Protein AF-A0A4U9DB85-F1 (afdb_monomer_lite)

pLDDT: mean 91.2, std 7.73, range [53.72, 98.06]

Sequence (79 aa):
MANPELLEEQREETRLIIEELLEDGSDPDALYTIEHHLSADDFETLEKVAVEAFKLGYEVTEPEELEVEEAKPLSAAIS

Foldseek 3Di:
DDDVVVVVVVVVVVVVVVVVCVVVPDDPPDDDDDKDKDWDQDPVVVVVVQVVLVVVPWDKDDWDFDDDPPGTIIIIMTD

Secondary structure (DSSP, 8-state):
---HHHHHHHHHHHHHHHHHHHHTT--TTSPPPP-EEEEESSHHHHHHHHHHHHHHT--BPPPEE---SS---EEEEE-

Radius of gyration: 15.67 Å; chains: 1; bounding box: 38×29×38 Å

InterPro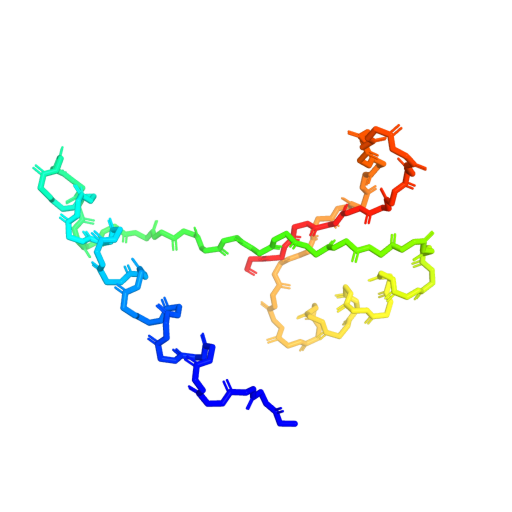 domains:
  IPR009671 Regulator of ribonuclease activity B domain [PF06877] (12-71)
  IPR016716 Regulator of ribonuclease activity B [NF008393] (1-74)
  IPR036701 RraB-like superfamily [G3DSA:3.30.70.970] (1-78)
  IPR036701 RraB-like superfamily [SSF89946] (2-73)

Structure (mmCIF, N/CA/C/O backbone):
data_AF-A0A4U9DB85-F1
#
_entry.id   AF-A0A4U9DB85-F1
#
loop_
_atom_site.group_PDB
_atom_site.id
_atom_site.type_symbol
_atom_site.label_atom_id
_atom_site.label_alt_id
_atom_site.label_comp_id
_atom_site.label_asym_id
_atom_site.label_entity_id
_atom_site.label_seq_id
_atom_site.pdbx_PDB_ins_code
_atom_site.Cartn_x
_atom_site.Cartn_y
_atom_site.Cartn_z
_atom_site.occupancy
_atom_site.B_iso_or_equiv
_atom_site.auth_seq_id
_atom_site.auth_comp_id
_atom_site.auth_asym_id
_atom_site.auth_atom_id
_atom_site.pdbx_PDB_model_num
ATOM 1 N N . MET A 1 1 ? 11.156 -15.029 -2.146 1.00 53.72 1 MET A N 1
ATOM 2 C CA . MET A 1 1 ? 10.390 -15.053 -0.881 1.00 53.72 1 MET A CA 1
ATOM 3 C C . MET A 1 1 ? 10.769 -13.797 -0.123 1.00 53.72 1 MET A C 1
ATOM 5 O O . MET A 1 1 ? 11.948 -13.465 -0.143 1.00 53.72 1 MET A O 1
ATOM 9 N N . ALA A 1 2 ? 9.803 -13.082 0.449 1.00 74.50 2 ALA A N 1
ATOM 10 C CA . ALA A 1 2 ? 10.080 -11.897 1.260 1.00 74.50 2 ALA A CA 1
ATOM 11 C C . ALA A 1 2 ? 10.855 -12.280 2.536 1.00 74.50 2 ALA A C 1
ATOM 13 O O . ALA A 1 2 ? 10.702 -13.399 3.033 1.00 74.50 2 ALA A O 1
ATOM 14 N N . ASN A 1 3 ? 11.709 -11.378 3.026 1.00 89.50 3 ASN A N 1
ATOM 15 C CA . ASN A 1 3 ? 12.492 -11.596 4.242 1.00 89.50 3 ASN A CA 1
ATOM 16 C C . ASN A 1 3 ? 11.546 -11.610 5.462 1.00 89.50 3 ASN A C 1
ATOM 18 O O . ASN A 1 3 ? 10.867 -10.605 5.678 1.00 89.50 3 ASN A O 1
ATO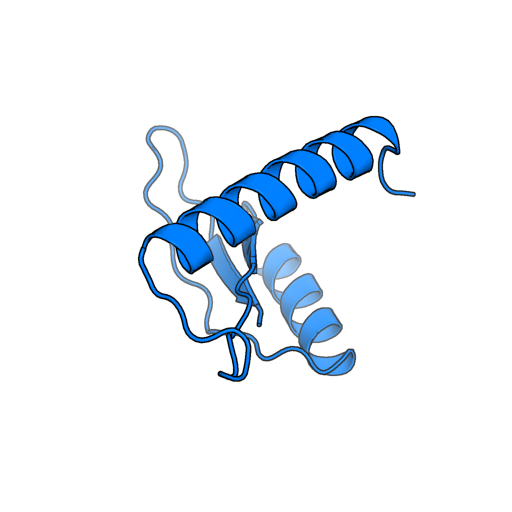M 22 N N . PRO A 1 4 ? 11.461 -12.707 6.238 1.00 90.00 4 PRO A N 1
ATOM 23 C CA . PRO A 1 4 ? 10.523 -12.812 7.356 1.00 90.00 4 PRO A CA 1
ATOM 24 C C . PRO A 1 4 ? 10.727 -11.740 8.432 1.00 90.00 4 PRO A C 1
ATOM 26 O O . PRO A 1 4 ? 9.737 -11.276 8.983 1.00 90.00 4 PRO A O 1
ATOM 29 N N . GLU A 1 5 ? 11.966 -11.313 8.685 1.00 92.12 5 GLU A N 1
ATOM 30 C CA . GLU A 1 5 ? 12.267 -10.276 9.685 1.00 92.12 5 GLU A CA 1
ATOM 31 C C . GLU A 1 5 ? 11.690 -8.916 9.263 1.00 92.12 5 GLU A C 1
ATOM 33 O O . GLU A 1 5 ? 10.932 -8.307 10.011 1.00 92.12 5 GLU A O 1
ATOM 38 N N . LEU A 1 6 ? 11.913 -8.503 8.009 1.00 91.56 6 LEU A N 1
ATOM 39 C CA . LEU A 1 6 ? 11.352 -7.256 7.464 1.00 91.56 6 LEU A CA 1
ATOM 40 C C . LEU A 1 6 ? 9.816 -7.263 7.416 1.00 91.56 6 LEU A C 1
ATOM 42 O O . LEU A 1 6 ? 9.178 -6.214 7.489 1.00 91.56 6 LEU A O 1
ATOM 46 N N . LEU A 1 7 ? 9.201 -8.438 7.246 1.00 92.19 7 LEU A N 1
ATOM 47 C CA . LEU A 1 7 ? 7.744 -8.568 7.305 1.00 92.19 7 LEU A CA 1
ATOM 48 C C . LEU A 1 7 ? 7.213 -8.396 8.728 1.00 92.19 7 LEU A C 1
ATOM 50 O O . LEU A 1 7 ? 6.099 -7.909 8.901 1.00 92.19 7 LEU A O 1
ATOM 54 N N . GLU A 1 8 ? 7.962 -8.834 9.735 1.00 94.88 8 GLU A N 1
ATOM 55 C CA . GLU A 1 8 ? 7.583 -8.647 11.132 1.00 94.88 8 GLU A CA 1
ATOM 56 C C . GLU A 1 8 ? 7.725 -7.179 11.543 1.00 94.88 8 GLU A C 1
ATOM 58 O O . GLU A 1 8 ? 6.769 -6.623 12.081 1.00 94.88 8 GLU A O 1
ATOM 63 N N . GLU A 1 9 ? 8.830 -6.533 11.163 1.00 94.50 9 GLU A N 1
ATOM 64 C CA . GLU A 1 9 ? 9.068 -5.102 11.391 1.00 94.50 9 GLU A CA 1
ATOM 65 C C . GLU A 1 9 ? 7.970 -4.230 10.763 1.00 94.50 9 GLU A C 1
ATOM 67 O O . GLU A 1 9 ? 7.318 -3.462 11.468 1.00 94.50 9 GLU A O 1
ATOM 72 N N . GLN A 1 10 ? 7.666 -4.414 9.470 1.00 93.69 10 GLN A N 1
ATOM 73 C CA . GLN A 1 10 ? 6.590 -3.654 8.816 1.00 93.69 10 GLN A CA 1
ATOM 74 C C . GLN A 1 10 ? 5.220 -3.896 9.458 1.00 93.69 10 GLN A C 1
ATOM 76 O O . GLN A 1 10 ? 4.394 -2.987 9.517 1.00 93.69 10 GLN A O 1
ATOM 81 N N . ARG A 1 11 ? 4.937 -5.115 9.941 1.00 95.00 11 ARG A N 1
ATOM 82 C CA . ARG A 1 11 ? 3.667 -5.411 10.627 1.00 95.00 11 ARG A CA 1
ATOM 83 C C . ARG A 1 11 ? 3.571 -4.723 11.982 1.00 95.00 11 ARG A C 1
ATOM 85 O O . ARG A 1 11 ? 2.461 -4.374 12.383 1.00 95.00 11 ARG A O 1
ATOM 92 N N . GLU A 1 12 ? 4.681 -4.602 12.701 1.00 97.44 12 GLU A N 1
ATOM 93 C CA . GLU A 1 12 ? 4.735 -3.873 13.966 1.00 97.44 12 GLU A CA 1
ATOM 94 C C . GLU A 1 12 ? 4.551 -2.372 13.726 1.00 97.44 12 GLU A C 1
ATOM 96 O O . GLU A 1 12 ? 3.653 -1.778 14.317 1.00 97.44 12 GLU A O 1
ATOM 101 N N . GLU A 1 13 ? 5.289 -1.800 12.773 1.00 97.00 13 GLU A N 1
ATOM 102 C CA . GLU A 1 13 ? 5.169 -0.393 12.377 1.00 97.00 13 GLU A CA 1
ATOM 103 C C . GLU A 1 13 ? 3.752 -0.046 11.895 1.00 97.00 13 GLU A C 1
ATOM 105 O O . GLU A 1 13 ? 3.133 0.889 12.399 1.00 97.00 13 GLU A O 1
ATOM 110 N N . THR A 1 14 ? 3.179 -0.852 10.995 1.00 96.12 14 THR A N 1
ATOM 111 C CA . THR A 1 14 ? 1.812 -0.638 10.487 1.00 96.12 14 THR A CA 1
ATOM 112 C C . THR A 1 14 ? 0.785 -0.649 11.620 1.00 96.12 14 THR A C 1
ATOM 114 O O . THR A 1 14 ? -0.185 0.104 11.584 1.00 96.12 14 THR A O 1
ATOM 117 N N . ARG A 1 15 ? 0.975 -1.491 12.647 1.00 96.94 15 ARG A N 1
ATOM 118 C CA . ARG A 1 15 ? 0.062 -1.535 13.796 1.00 96.94 15 ARG A CA 1
ATOM 119 C C . ARG A 1 15 ? 0.143 -0.253 14.619 1.00 96.94 15 ARG A C 1
ATOM 121 O O . ARG A 1 15 ? -0.906 0.268 14.978 1.00 96.94 15 ARG A O 1
ATOM 128 N N . LEU A 1 16 ? 1.351 0.248 14.872 1.00 98.06 16 LEU A N 1
ATOM 129 C CA . LEU A 1 16 ? 1.556 1.501 15.599 1.00 98.06 16 LEU A CA 1
ATOM 130 C C . LEU A 1 16 ? 0.915 2.680 14.858 1.00 98.06 16 LEU A C 1
ATOM 132 O O . LEU A 1 16 ? 0.178 3.446 15.466 1.00 98.06 16 LEU A O 1
ATOM 136 N N . ILE A 1 17 ? 1.093 2.762 13.535 1.00 96.50 17 ILE A N 1
ATOM 137 C CA . ILE A 1 17 ? 0.462 3.802 12.706 1.00 96.50 17 ILE A CA 1
ATOM 138 C C . ILE A 1 17 ? -1.070 3.738 12.808 1.00 96.50 17 ILE A C 1
ATOM 140 O O . ILE A 1 17 ? -1.728 4.766 12.946 1.00 96.50 17 ILE A O 1
ATOM 144 N N . ILE A 1 18 ? -1.660 2.538 12.759 1.00 96.75 18 ILE A N 1
ATOM 145 C CA . ILE A 1 18 ? -3.115 2.370 12.902 1.00 96.75 18 ILE A CA 1
ATOM 146 C C . ILE A 1 18 ? -3.585 2.809 14.295 1.00 96.75 18 ILE A C 1
ATOM 148 O O . ILE A 1 18 ? -4.619 3.464 14.403 1.00 96.75 18 ILE A O 1
ATOM 152 N N . GLU A 1 19 ? -2.849 2.460 15.352 1.00 97.44 19 GLU A N 1
ATOM 153 C CA . GLU A 1 19 ? -3.163 2.886 16.721 1.00 97.44 19 GLU A CA 1
ATOM 154 C C . GLU A 1 19 ? -3.136 4.417 16.843 1.00 97.44 19 GLU A C 1
ATOM 156 O O . GLU A 1 19 ? -4.113 4.999 17.313 1.00 97.44 19 GLU A O 1
ATOM 161 N N . GLU A 1 20 ? -2.097 5.074 16.324 1.00 97.62 20 GLU A N 1
ATOM 162 C CA . GLU A 1 20 ? -1.983 6.539 16.304 1.00 97.62 20 GLU A CA 1
ATOM 163 C C . GLU A 1 20 ? -3.124 7.203 15.517 1.00 97.62 20 GLU A C 1
ATOM 165 O O . GLU A 1 20 ? -3.723 8.172 15.986 1.00 97.62 20 GLU A O 1
ATOM 170 N N . LEU A 1 21 ? -3.484 6.658 14.347 1.00 96.75 21 LEU A N 1
ATOM 171 C CA . LEU A 1 21 ? -4.605 7.161 13.547 1.00 96.75 21 LEU A CA 1
ATOM 172 C C . LEU A 1 21 ? -5.931 7.083 14.311 1.00 96.75 21 LEU A C 1
ATOM 174 O O . LEU A 1 21 ? -6.727 8.024 14.262 1.00 96.75 21 LEU A O 1
ATOM 178 N N . LEU A 1 22 ? -6.186 5.970 15.005 1.00 97.12 22 LEU A N 1
ATOM 179 C CA . LEU A 1 22 ? -7.402 5.781 15.798 1.00 97.12 22 LEU A CA 1
ATOM 180 C C . LEU A 1 22 ? -7.425 6.684 17.038 1.00 97.12 22 LEU A C 1
ATOM 182 O O . LEU A 1 22 ? -8.484 7.210 17.381 1.00 97.12 22 LEU A O 1
ATOM 186 N N . GLU A 1 23 ? -6.280 6.901 17.689 1.00 97.62 23 GLU A N 1
ATOM 187 C CA . GLU A 1 23 ? -6.152 7.837 18.814 1.00 97.62 23 GLU A CA 1
ATOM 188 C C . GLU A 1 23 ? -6.427 9.291 18.401 1.00 97.62 23 GLU A C 1
ATOM 190 O O . GLU A 1 23 ? -7.053 10.029 19.166 1.00 97.62 23 GLU A O 1
ATOM 195 N N . ASP A 1 24 ? -6.050 9.681 17.180 1.00 97.12 24 ASP A N 1
ATOM 196 C CA . ASP A 1 24 ? -6.371 10.995 16.598 1.00 97.12 24 ASP A CA 1
ATOM 197 C C . ASP A 1 24 ? -7.846 11.119 16.145 1.00 97.12 24 ASP A C 1
ATOM 199 O O . ASP A 1 24 ? -8.307 12.185 15.735 1.00 97.12 24 ASP A O 1
ATOM 203 N N . GLY A 1 25 ? -8.635 10.043 16.272 1.00 97.19 25 GLY A N 1
ATOM 204 C CA . GLY A 1 25 ? -10.073 10.035 15.995 1.00 97.19 25 GLY A CA 1
ATOM 205 C C . GLY A 1 25 ? -10.458 9.578 14.588 1.00 97.19 25 GLY A C 1
ATOM 206 O O . GLY A 1 25 ? -11.566 9.883 14.139 1.00 97.19 25 GLY A O 1
ATOM 207 N N . SER A 1 26 ? -9.576 8.849 13.896 1.00 96.62 26 SER A N 1
ATOM 208 C CA . SER A 1 26 ? -9.915 8.158 12.646 1.00 96.62 26 SER A CA 1
ATOM 209 C C . SER A 1 26 ? -11.090 7.194 12.829 1.00 96.62 26 SER A C 1
ATOM 211 O O . SER A 1 26 ? -11.242 6.562 13.875 1.00 96.62 26 SER A O 1
ATOM 213 N N . ASP A 1 27 ? -11.921 7.068 11.795 1.00 96.62 27 ASP A N 1
ATOM 214 C CA . ASP A 1 27 ? -13.097 6.199 11.807 1.00 96.62 27 ASP A CA 1
ATOM 215 C C . ASP A 1 27 ? -12.704 4.765 11.404 1.00 96.62 27 ASP A C 1
ATOM 217 O O . ASP A 1 27 ? -12.345 4.553 10.247 1.00 96.62 27 ASP A O 1
ATOM 221 N N . PRO A 1 28 ? -12.787 3.763 12.299 1.00 95.25 28 PRO A N 1
ATOM 222 C CA . PRO A 1 28 ? -12.415 2.385 11.972 1.00 95.25 28 PRO A CA 1
ATOM 223 C C . PRO A 1 28 ? -13.313 1.734 10.908 1.00 95.25 28 PRO A C 1
ATOM 225 O O . PRO A 1 28 ? -12.920 0.715 10.339 1.00 95.25 28 PRO A O 1
ATOM 228 N N . ASP A 1 29 ? -14.500 2.289 10.645 1.00 95.69 29 ASP A N 1
ATOM 229 C CA . ASP A 1 29 ? -15.450 1.768 9.661 1.00 95.69 29 ASP A CA 1
ATOM 230 C C . ASP A 1 29 ? -15.339 2.473 8.293 1.00 95.69 29 ASP A C 1
ATOM 232 O O . ASP A 1 29 ? -16.010 2.081 7.330 1.00 95.69 29 ASP A O 1
ATOM 236 N N . ALA A 1 30 ? -14.494 3.503 8.175 1.00 95.81 30 ALA A N 1
ATOM 237 C CA . ALA A 1 30 ? -14.244 4.170 6.905 1.00 95.81 30 ALA A CA 1
ATOM 238 C C . ALA A 1 30 ? -13.383 3.305 5.967 1.00 95.81 30 ALA A C 1
ATOM 240 O O . ALA A 1 30 ? -12.581 2.468 6.380 1.00 95.81 30 ALA A O 1
ATOM 241 N N . LEU A 1 31 ? -13.546 3.522 4.661 1.00 95.31 31 LEU A N 1
ATOM 242 C CA . LEU A 1 31 ? -12.696 2.898 3.652 1.00 95.31 31 LEU A CA 1
ATOM 243 C C . LEU A 1 31 ? -11.413 3.715 3.499 1.00 95.31 31 LEU A C 1
ATOM 245 O O . LEU A 1 31 ? -11.464 4.871 3.079 1.00 95.31 31 LEU A O 1
ATOM 249 N N . TYR A 1 32 ? -10.278 3.091 3.804 1.00 93.75 32 TYR A N 1
ATOM 250 C CA . TYR A 1 32 ? -8.950 3.657 3.596 1.00 93.75 32 TYR A CA 1
ATOM 251 C C . TYR A 1 32 ? -8.300 3.016 2.375 1.00 93.75 32 TYR A C 1
ATOM 253 O O . TYR A 1 32 ? -8.243 1.790 2.262 1.00 93.75 32 TYR A O 1
ATOM 261 N N . THR A 1 33 ? -7.793 3.853 1.477 1.00 93.38 33 THR A N 1
ATOM 262 C CA . THR A 1 33 ? -6.948 3.411 0.367 1.00 93.38 33 THR A CA 1
ATOM 263 C C . THR A 1 33 ? -5.525 3.234 0.880 1.00 93.38 33 THR A C 1
ATOM 265 O O . THR A 1 33 ? -4.976 4.145 1.498 1.00 93.38 33 THR A O 1
ATOM 268 N N . ILE A 1 34 ? -4.932 2.068 0.631 1.00 93.75 34 ILE A N 1
ATOM 269 C CA . ILE A 1 34 ? -3.517 1.817 0.913 1.00 93.75 34 ILE A CA 1
ATOM 270 C C . ILE A 1 34 ? -2.746 2.080 -0.371 1.00 93.75 34 ILE A C 1
ATOM 272 O O . ILE A 1 34 ? -3.074 1.500 -1.396 1.00 93.75 34 ILE A O 1
ATOM 276 N N . GLU A 1 35 ? -1.729 2.930 -0.321 1.00 94.12 35 GLU A N 1
ATOM 277 C CA . GLU A 1 35 ? -0.939 3.302 -1.493 1.00 94.12 35 GLU A CA 1
ATOM 278 C C . GLU A 1 35 ? 0.514 2.853 -1.321 1.00 94.12 35 GLU A C 1
ATOM 280 O O . GLU A 1 35 ? 1.137 3.092 -0.286 1.00 94.12 35 GLU A O 1
ATOM 285 N N . HIS A 1 36 ? 1.061 2.203 -2.345 1.00 92.38 36 HIS A N 1
ATOM 286 C CA . HIS A 1 36 ? 2.440 1.732 -2.391 1.00 92.38 36 HIS A CA 1
ATOM 287 C C . HIS A 1 36 ? 3.199 2.493 -3.473 1.00 92.38 36 HIS A C 1
ATOM 289 O O . HIS A 1 36 ? 2.853 2.409 -4.649 1.00 92.38 36 HIS A O 1
ATOM 295 N N . HIS A 1 37 ? 4.261 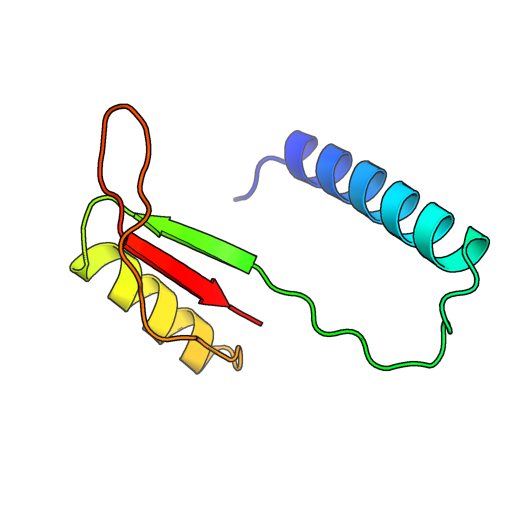3.199 -3.090 1.00 92.38 37 HIS A N 1
ATOM 296 C CA . HIS A 1 37 ? 5.145 3.889 -4.030 1.00 92.38 37 HIS A CA 1
ATOM 297 C C . HIS A 1 37 ? 6.281 2.962 -4.440 1.00 92.38 37 HIS A C 1
ATOM 299 O O . HIS A 1 37 ? 7.056 2.500 -3.602 1.00 92.38 37 HIS A O 1
ATOM 305 N N . LEU A 1 38 ? 6.373 2.682 -5.735 1.00 92.00 38 LEU A N 1
ATOM 306 C CA . LEU A 1 38 ? 7.396 1.826 -6.320 1.00 92.00 38 LEU A CA 1
ATOM 307 C C . LEU A 1 38 ? 8.223 2.646 -7.290 1.00 92.00 38 LEU A C 1
ATOM 309 O O . LEU A 1 38 ? 7.672 3.272 -8.192 1.00 92.00 38 LEU A O 1
ATOM 313 N N . SER A 1 39 ? 9.541 2.592 -7.133 1.00 92.00 39 SER A N 1
ATOM 314 C CA . SER A 1 39 ? 10.472 3.298 -8.000 1.00 92.00 39 SER A CA 1
ATOM 315 C C . SER A 1 39 ? 11.475 2.362 -8.664 1.00 92.00 39 SER A C 1
ATOM 317 O O . SER A 1 39 ? 11.812 1.294 -8.146 1.00 92.00 39 SER A O 1
ATOM 319 N N . ALA A 1 40 ? 11.925 2.758 -9.851 1.00 91.81 40 ALA A N 1
ATOM 320 C CA . ALA A 1 40 ? 12.926 2.044 -10.628 1.00 91.81 40 ALA A CA 1
ATOM 321 C C . ALA A 1 40 ? 13.783 3.026 -11.440 1.00 91.81 40 ALA A C 1
ATOM 323 O O . ALA A 1 40 ? 13.331 4.107 -11.820 1.00 91.81 40 ALA A O 1
ATOM 324 N N . ASP A 1 41 ? 15.019 2.624 -11.734 1.00 90.56 41 ASP A N 1
ATOM 325 C CA . ASP A 1 41 ? 15.963 3.434 -12.515 1.00 90.56 41 ASP A CA 1
ATOM 326 C C . ASP A 1 41 ? 15.577 3.536 -14.001 1.00 90.56 41 ASP A C 1
ATOM 328 O O . ASP A 1 41 ? 16.028 4.440 -14.704 1.00 90.56 41 ASP A O 1
ATOM 332 N N . ASP A 1 42 ? 14.753 2.608 -14.497 1.00 89.31 42 ASP A N 1
ATOM 333 C CA . ASP A 1 42 ? 14.323 2.548 -15.888 1.00 89.31 42 ASP A CA 1
ATOM 334 C C . ASP A 1 42 ? 12.815 2.289 -16.028 1.00 89.31 42 ASP A C 1
ATOM 336 O O . ASP A 1 42 ? 12.189 1.582 -15.232 1.00 89.31 42 ASP A O 1
ATOM 340 N N . PHE A 1 43 ? 12.231 2.862 -17.083 1.00 88.75 43 PHE A N 1
ATOM 341 C CA . PHE A 1 43 ? 10.796 2.771 -17.353 1.00 88.75 43 PHE A CA 1
ATOM 342 C C . PHE A 1 43 ? 10.339 1.338 -17.642 1.00 88.75 43 PHE A C 1
ATOM 344 O O . PHE A 1 43 ? 9.240 0.961 -17.253 1.00 88.75 43 PHE A O 1
ATOM 351 N N . GLU A 1 44 ? 11.166 0.522 -18.303 1.00 93.00 44 GLU A N 1
ATOM 352 C CA . GLU A 1 44 ? 10.778 -0.831 -18.714 1.00 93.00 44 GLU A CA 1
ATOM 353 C C . GLU A 1 44 ? 10.553 -1.739 -17.494 1.00 93.00 44 GLU A C 1
ATOM 355 O O . GLU A 1 44 ? 9.619 -2.546 -17.468 1.00 93.00 44 GLU A O 1
ATOM 360 N N . THR A 1 45 ? 11.389 -1.607 -16.463 1.00 94.06 45 THR A N 1
ATOM 361 C CA . THR A 1 45 ? 11.220 -2.311 -15.189 1.00 94.06 45 THR A CA 1
ATOM 362 C C . THR A 1 45 ? 9.954 -1.854 -14.470 1.00 94.06 45 THR A C 1
ATOM 364 O O . THR A 1 45 ? 9.160 -2.697 -14.043 1.00 94.06 45 THR A O 1
ATOM 367 N N . LEU A 1 46 ? 9.734 -0.540 -14.373 1.00 93.75 46 LEU A N 1
ATOM 368 C CA . LEU A 1 46 ? 8.565 0.017 -13.693 1.00 93.75 46 LEU A CA 1
ATOM 369 C C . LEU A 1 46 ? 7.254 -0.369 -14.399 1.00 93.75 46 LEU A C 1
ATOM 371 O O . LEU A 1 46 ? 6.308 -0.806 -13.747 1.00 93.75 46 LEU A O 1
ATOM 375 N N . GLU A 1 47 ? 7.222 -0.303 -15.732 1.00 92.94 47 GLU A N 1
ATOM 376 C CA . GLU A 1 47 ? 6.066 -0.677 -16.554 1.00 92.94 47 GLU A CA 1
ATOM 377 C C . GLU A 1 47 ? 5.685 -2.150 -16.360 1.00 92.94 47 GLU A C 1
ATOM 379 O O . GLU A 1 47 ? 4.507 -2.481 -16.229 1.00 92.94 47 GLU A O 1
ATOM 384 N N . LYS A 1 48 ? 6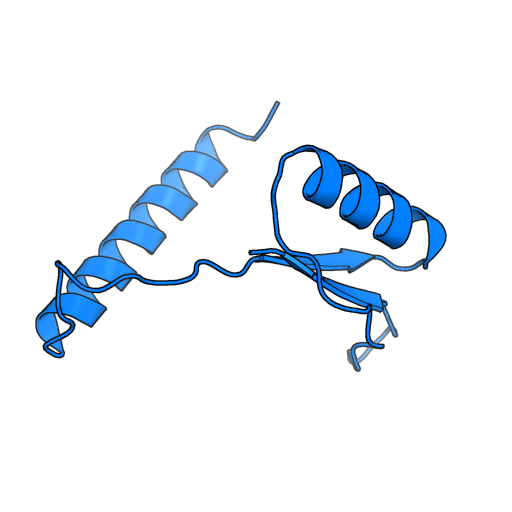.666 -3.057 -16.278 1.00 95.00 48 LYS A N 1
ATOM 385 C CA . LYS A 1 48 ? 6.391 -4.479 -16.016 1.00 95.00 48 LYS A CA 1
ATOM 386 C C . LYS A 1 48 ? 5.703 -4.681 -14.669 1.00 95.00 48 LYS A C 1
ATOM 388 O O . LYS A 1 48 ? 4.747 -5.450 -14.596 1.00 95.00 48 LYS A O 1
ATOM 393 N N . VAL A 1 49 ? 6.166 -3.998 -13.621 1.00 94.62 49 VAL A N 1
ATOM 394 C CA . VAL A 1 49 ? 5.555 -4.085 -12.285 1.00 94.62 49 VAL A CA 1
ATOM 395 C C . VAL A 1 49 ? 4.144 -3.502 -12.302 1.00 94.62 49 VAL A C 1
ATOM 397 O O . VAL A 1 49 ? 3.219 -4.159 -11.831 1.00 94.62 49 VAL A O 1
ATOM 400 N N . ALA A 1 50 ? 3.966 -2.330 -12.913 1.00 93.19 50 ALA A N 1
ATOM 401 C CA . ALA A 1 50 ? 2.669 -1.683 -13.092 1.00 93.19 50 ALA A CA 1
ATOM 402 C C . ALA A 1 50 ? 1.656 -2.601 -13.800 1.00 93.19 50 ALA A C 1
ATOM 404 O O . ALA A 1 50 ? 0.540 -2.804 -13.325 1.00 93.19 50 ALA A O 1
ATOM 405 N N . VAL A 1 51 ? 2.055 -3.228 -14.908 1.00 95.19 51 VAL A N 1
ATOM 406 C CA . VAL A 1 51 ? 1.187 -4.137 -15.668 1.00 95.19 51 VAL A CA 1
ATOM 407 C C . VAL A 1 51 ? 0.807 -5.377 -14.856 1.00 95.19 51 VAL A C 1
ATOM 409 O O . VAL A 1 51 ? -0.341 -5.820 -14.918 1.00 95.19 51 VAL A O 1
ATOM 412 N N . GLU A 1 52 ? 1.739 -5.962 -14.103 1.00 96.12 52 GLU A N 1
ATOM 413 C CA . GLU A 1 52 ? 1.433 -7.120 -13.256 1.00 96.12 52 GLU A CA 1
ATOM 414 C C . GLU A 1 52 ? 0.535 -6.743 -12.070 1.00 96.12 52 GLU A C 1
ATOM 416 O O . GLU A 1 52 ? -0.420 -7.464 -11.786 1.00 96.12 52 GLU A O 1
ATOM 421 N N . ALA A 1 53 ? 0.765 -5.594 -11.432 1.00 94.94 53 ALA A N 1
ATOM 422 C CA . ALA A 1 53 ? -0.099 -5.083 -10.370 1.00 94.94 53 ALA A CA 1
ATOM 423 C C . ALA A 1 53 ? -1.529 -4.838 -10.875 1.00 94.94 53 ALA A C 1
ATOM 425 O O . ALA A 1 53 ? -2.490 -5.317 -10.270 1.00 94.94 53 ALA A O 1
ATOM 426 N N . PHE A 1 54 ? -1.672 -4.218 -12.049 1.00 94.06 54 PHE A N 1
ATOM 427 C CA . PHE A 1 54 ? -2.972 -4.008 -12.681 1.00 94.06 54 PHE A CA 1
ATOM 428 C C . PHE A 1 54 ? -3.713 -5.328 -12.949 1.00 94.06 54 PHE A C 1
ATOM 430 O O . PHE A 1 54 ? -4.908 -5.453 -12.683 1.00 94.06 54 PHE A O 1
ATOM 437 N N . LYS A 1 55 ? -3.007 -6.367 -13.420 1.00 96.50 55 LYS A N 1
ATOM 438 C CA . LYS A 1 55 ? -3.599 -7.706 -13.619 1.00 96.50 55 LYS A CA 1
ATOM 439 C C . LYS A 1 55 ? -4.045 -8.365 -12.313 1.00 96.50 55 LYS A C 1
ATOM 441 O O . LYS A 1 55 ? -4.978 -9.167 -12.338 1.00 96.50 55 LYS A O 1
ATOM 446 N N . LEU A 1 56 ? -3.377 -8.061 -11.203 1.00 96.38 56 LEU A N 1
ATOM 447 C CA . LEU A 1 56 ? -3.740 -8.536 -9.866 1.00 96.38 56 LEU A CA 1
ATOM 448 C C . LEU A 1 56 ? -4.894 -7.735 -9.242 1.00 96.38 56 LEU A C 1
ATOM 450 O O . LEU A 1 56 ? -5.400 -8.137 -8.197 1.00 96.38 56 LEU A O 1
ATOM 454 N N . GLY A 1 57 ? -5.353 -6.673 -9.910 1.00 94.88 57 GLY A N 1
ATOM 455 C CA . GLY A 1 57 ? -6.501 -5.867 -9.505 1.00 94.88 57 GLY A CA 1
ATOM 456 C C . GLY A 1 57 ? -6.149 -4.607 -8.721 1.00 94.88 57 GLY A C 1
ATOM 457 O O . GLY A 1 57 ? -7.067 -3.986 -8.195 1.00 94.88 57 GLY A O 1
ATOM 458 N N . TYR A 1 58 ? -4.868 -4.239 -8.651 1.00 96.00 58 TYR A N 1
ATOM 459 C CA . TYR A 1 58 ? -4.455 -2.953 -8.103 1.00 96.00 58 TYR A CA 1
ATOM 460 C C . TYR A 1 58 ? -4.713 -1.824 -9.104 1.00 96.00 58 TYR A C 1
ATOM 462 O O . TYR A 1 58 ? -4.585 -2.002 -10.321 1.00 96.00 58 TYR A O 1
ATOM 470 N N . GLU A 1 59 ? -5.049 -0.653 -8.589 1.00 94.81 59 GLU A N 1
ATOM 471 C CA . GLU A 1 59 ? -5.041 0.590 -9.341 1.00 94.81 59 GLU A CA 1
ATOM 472 C C . GLU A 1 59 ? -3.596 1.084 -9.463 1.00 94.81 59 GLU A C 1
ATOM 474 O O . GLU A 1 59 ? -2.806 0.982 -8.528 1.00 94.81 59 GLU A O 1
ATOM 479 N N . VAL A 1 60 ? -3.213 1.555 -10.650 1.00 94.50 60 VAL A N 1
ATOM 480 C CA . VAL A 1 60 ? -1.841 1.987 -10.930 1.00 94.50 60 VAL A CA 1
ATOM 481 C C . VAL A 1 60 ? -1.870 3.368 -11.554 1.00 94.50 60 VAL A C 1
ATOM 483 O O . VAL A 1 60 ? -2.602 3.596 -12.521 1.00 94.50 60 VAL A O 1
ATOM 486 N N . THR A 1 61 ? -1.069 4.279 -11.012 1.00 92.88 61 THR A N 1
ATOM 487 C CA . THR A 1 61 ? -0.943 5.642 -11.531 1.00 92.88 61 THR A CA 1
ATOM 488 C C . THR A 1 61 ? 0.068 5.726 -12.672 1.00 92.88 61 THR A C 1
ATOM 490 O O . THR A 1 61 ? 0.895 4.833 -12.876 1.00 92.88 61 THR A O 1
ATOM 493 N N . GLU A 1 62 ? 0.028 6.828 -13.423 1.00 88.69 62 GLU A N 1
ATOM 494 C CA . GLU A 1 62 ? 1.086 7.133 -14.386 1.00 88.69 62 GLU A CA 1
ATOM 495 C C . GLU A 1 62 ? 2.424 7.358 -13.655 1.00 88.69 62 GLU A C 1
ATOM 497 O O . GLU A 1 62 ? 2.426 7.905 -12.547 1.00 88.69 62 GLU A O 1
ATOM 502 N N . PRO A 1 63 ? 3.555 6.914 -14.231 1.00 88.88 63 PRO A N 1
ATOM 503 C CA .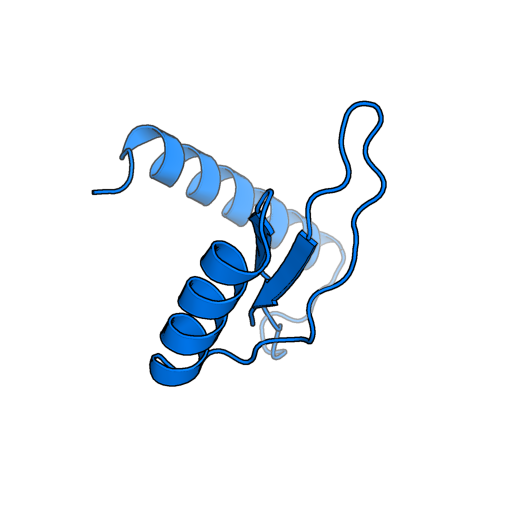 PRO A 1 63 ? 4.855 7.095 -13.613 1.00 88.88 63 PRO A CA 1
ATOM 504 C C . PRO A 1 63 ? 5.366 8.531 -13.759 1.00 88.88 63 PRO A C 1
ATOM 506 O O . PRO A 1 63 ? 5.279 9.131 -14.831 1.00 88.88 63 PRO A O 1
ATOM 509 N N . GLU A 1 64 ? 5.980 9.042 -12.697 1.00 86.81 64 GLU A N 1
ATOM 510 C CA . GLU A 1 64 ? 6.570 10.380 -12.622 1.00 86.81 64 GLU A CA 1
ATOM 511 C C . GLU A 1 64 ? 8.072 10.302 -12.303 1.00 86.81 64 GLU A C 1
ATOM 513 O O . GLU A 1 64 ? 8.539 9.358 -11.663 1.00 86.81 64 GLU A O 1
ATOM 518 N N . GLU A 1 65 ? 8.857 11.285 -12.756 1.00 85.06 65 GLU A N 1
ATOM 519 C CA . GLU A 1 65 ? 10.272 11.398 -12.376 1.00 85.06 65 GLU A CA 1
ATOM 520 C C . GLU A 1 65 ? 10.386 11.876 -10.921 1.00 85.06 65 GLU A C 1
ATOM 522 O O . GLU A 1 65 ? 9.903 12.954 -10.577 1.00 85.06 65 GLU A O 1
ATOM 527 N N . LEU A 1 66 ? 11.070 11.106 -10.074 1.00 82.25 66 LEU A N 1
ATOM 528 C CA . LEU A 1 66 ? 11.432 11.538 -8.727 1.00 82.25 66 LEU A CA 1
ATOM 529 C C . LEU A 1 66 ? 12.749 12.312 -8.751 1.00 82.25 66 LEU A C 1
ATOM 531 O O . LEU A 1 66 ? 13.762 11.849 -9.281 1.00 82.25 66 LEU A O 1
ATOM 535 N N . GLU A 1 67 ? 12.763 13.473 -8.103 1.00 76.81 67 GLU A N 1
ATOM 536 C CA . GLU A 1 67 ? 13.990 14.227 -7.864 1.00 76.81 67 GLU A CA 1
ATOM 537 C C . GLU A 1 67 ? 14.677 13.712 -6.591 1.00 76.81 67 GLU A C 1
ATOM 539 O O . GLU A 1 67 ? 14.265 14.037 -5.478 1.00 76.81 67 GLU A O 1
ATOM 544 N N . VAL A 1 68 ? 15.737 12.911 -6.744 1.00 79.56 68 VAL A N 1
ATOM 545 C CA . VAL A 1 68 ? 16.621 12.516 -5.633 1.00 79.56 68 VAL A CA 1
ATOM 546 C C . VAL A 1 68 ? 18.036 13.057 -5.854 1.00 79.56 68 VAL A C 1
ATOM 548 O O . VAL A 1 68 ? 18.439 13.347 -6.977 1.00 79.56 68 VAL A O 1
ATOM 551 N N . GLU A 1 69 ? 18.800 13.241 -4.775 1.00 74.56 69 GLU A N 1
ATOM 552 C CA . GLU A 1 69 ? 20.050 14.025 -4.797 1.00 74.56 69 GLU A CA 1
ATOM 553 C C . GLU A 1 69 ? 21.128 13.487 -5.763 1.00 74.56 69 GLU A C 1
ATOM 555 O O . GLU A 1 69 ? 21.932 14.267 -6.274 1.00 74.56 69 GLU A O 1
ATOM 560 N N . GLU A 1 70 ? 21.134 12.181 -6.057 1.00 68.12 70 GLU A N 1
ATOM 561 C CA . GLU A 1 70 ? 22.158 11.528 -6.891 1.00 68.12 70 GLU A CA 1
ATOM 562 C C . GLU A 1 70 ? 21.609 10.852 -8.167 1.00 68.12 70 GLU A C 1
ATOM 564 O O . GLU A 1 70 ? 22.392 10.420 -9.016 1.00 68.12 70 GLU A O 1
ATOM 569 N N . ALA A 1 71 ? 20.284 10.774 -8.341 1.00 68.75 71 ALA A N 1
ATOM 570 C CA . ALA A 1 71 ? 19.633 10.053 -9.441 1.00 68.75 71 ALA A CA 1
ATOM 571 C C . ALA A 1 71 ? 18.251 10.639 -9.791 1.00 68.75 71 ALA A C 1
ATOM 573 O O . ALA A 1 71 ? 17.741 11.520 -9.107 1.00 68.75 71 ALA A O 1
ATOM 574 N N . LYS A 1 72 ? 17.638 10.154 -10.876 1.00 77.75 72 LYS A N 1
ATOM 575 C CA . LYS A 1 72 ? 16.264 10.505 -11.274 1.00 77.75 72 LYS A CA 1
ATOM 576 C C . LYS A 1 72 ? 15.457 9.242 -11.589 1.00 77.75 72 LYS A C 1
ATOM 578 O O . LYS A 1 72 ? 15.235 8.957 -12.766 1.00 77.75 72 LYS A O 1
ATOM 583 N N . PRO A 1 73 ? 15.118 8.426 -10.578 1.00 84.12 73 PRO A N 1
ATOM 584 C CA . PRO A 1 73 ? 14.317 7.236 -10.800 1.00 84.12 73 PRO A CA 1
ATOM 585 C C . PRO A 1 73 ? 12.886 7.634 -11.167 1.00 84.12 73 PRO A C 1
ATOM 587 O O . PRO A 1 73 ? 12.393 8.693 -10.779 1.00 84.12 73 PRO A O 1
ATOM 590 N N . LEU A 1 74 ? 12.209 6.764 -11.903 1.00 85.69 74 LEU A N 1
ATOM 591 C CA . LEU A 1 74 ? 10.775 6.875 -12.142 1.00 85.69 74 LEU A CA 1
ATOM 592 C C . LEU A 1 74 ? 10.031 6.224 -10.980 1.00 85.69 74 LEU A C 1
ATOM 594 O O . LEU A 1 74 ? 10.505 5.225 -10.439 1.00 85.69 74 LEU A O 1
ATOM 598 N N . SER A 1 75 ? 8.870 6.757 -10.616 1.00 88.50 75 SER A N 1
ATOM 599 C CA . SER A 1 75 ? 8.021 6.217 -9.555 1.00 88.50 75 SER A CA 1
ATOM 600 C C . SER A 1 75 ? 6.568 6.161 -9.970 1.00 88.50 75 SER A C 1
ATOM 602 O O . SER A 1 75 ? 6.089 7.060 -10.651 1.00 88.50 75 SER A O 1
ATOM 604 N N . ALA A 1 76 ? 5.867 5.121 -9.532 1.00 89.44 76 ALA A N 1
ATOM 605 C CA . ALA A 1 76 ? 4.426 4.980 -9.681 1.00 89.44 76 ALA A CA 1
ATOM 606 C C . ALA A 1 76 ? 3.801 4.565 -8.345 1.00 89.44 76 ALA A C 1
ATOM 608 O O . ALA A 1 76 ? 4.405 3.815 -7.571 1.00 89.44 76 ALA A O 1
ATOM 609 N N . ALA A 1 77 ? 2.586 5.043 -8.096 1.00 91.38 77 ALA A N 1
ATOM 610 C CA . ALA A 1 77 ? 1.777 4.634 -6.964 1.00 91.38 77 ALA A CA 1
ATOM 611 C C . ALA A 1 77 ? 0.852 3.476 -7.366 1.00 91.38 77 ALA A C 1
ATOM 613 O O . ALA A 1 77 ? 0.333 3.429 -8.487 1.00 91.38 77 ALA A O 1
ATOM 614 N N . ILE A 1 78 ? 0.680 2.525 -6.448 1.00 93.12 78 ILE A N 1
ATOM 615 C CA . ILE A 1 78 ? -0.153 1.335 -6.621 1.00 93.12 78 ILE A CA 1
ATOM 616 C C . ILE A 1 78 ? -1.071 1.164 -5.407 1.00 93.12 78 ILE A C 1
ATOM 618 O O . ILE A 1 78 ? -0.574 1.058 -4.279 1.00 93.12 78 ILE A O 1
ATOM 622 N N . SER A 1 79 ? -2.385 1.101 -5.634 1.00 91.94 79 SER A N 1
ATOM 623 C CA . SER A 1 79 ? -3.426 1.028 -4.594 1.00 91.94 79 SER A CA 1
AT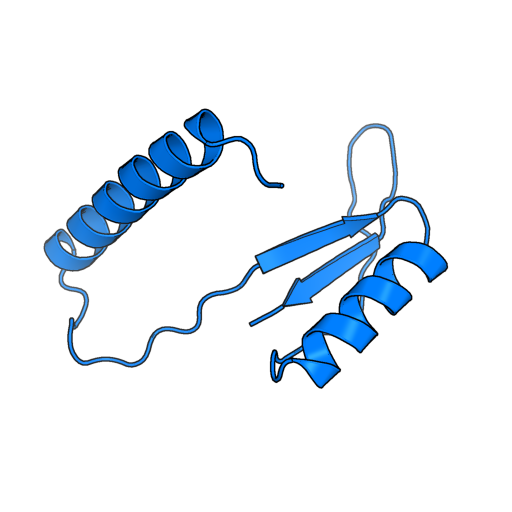OM 624 C C . SER A 1 79 ? -4.422 -0.116 -4.746 1.00 91.94 79 SER A C 1
ATOM 626 O O . SER A 1 79 ? -4.617 -0.624 -5.872 1.00 91.94 79 SER A O 1
#

Organism: Raoultella terrigena (NCBI:txid577)